Protein AF-A0A8J8GRK1-F1 (afdb_monomer_lite)

Structure (mmCIF, N/CA/C/O backbone):
data_AF-A0A8J8GRK1-F1
#
_entry.id   AF-A0A8J8GRK1-F1
#
loop_
_atom_site.group_PDB
_atom_site.id
_atom_site.type_symbol
_atom_site.label_atom_id
_atom_site.label_alt_id
_atom_site.label_comp_id
_atom_site.label_asym_id
_atom_site.label_entity_id
_atom_site.label_seq_id
_atom_site.pdbx_PDB_ins_code
_atom_site.Cartn_x
_atom_site.Cartn_y
_atom_site.Cartn_z
_atom_site.occupancy
_atom_site.B_iso_or_equiv
_atom_site.auth_seq_id
_atom_site.auth_comp_id
_atom_site.auth_asym_id
_atom_site.auth_atom_id
_atom_site.pdbx_PDB_model_num
ATOM 1 N N . MET A 1 1 ? 11.455 -27.369 -13.573 1.00 48.53 1 MET A N 1
ATOM 2 C CA . MET A 1 1 ? 11.575 -26.064 -12.894 1.00 48.53 1 MET A CA 1
ATOM 3 C C . MET A 1 1 ? 12.671 -25.311 -13.618 1.00 48.53 1 MET A C 1
ATOM 5 O O . MET A 1 1 ? 13.801 -25.778 -13.602 1.00 48.53 1 MET A O 1
ATOM 9 N N . VAL A 1 2 ? 12.319 -24.284 -14.388 1.00 47.84 2 VAL A N 1
ATOM 10 C CA . VAL A 1 2 ? 13.307 -23.481 -15.126 1.00 47.84 2 VAL A CA 1
ATOM 11 C C . VAL A 1 2 ? 13.969 -22.540 -14.113 1.00 47.84 2 VAL A C 1
ATOM 13 O O . VAL A 1 2 ? 13.236 -21.978 -13.295 1.00 47.84 2 VAL A O 1
ATOM 16 N N . PRO A 1 3 ? 15.305 -22.399 -14.086 1.00 53.41 3 PRO A N 1
ATOM 17 C CA . PRO A 1 3 ? 15.949 -21.415 -13.226 1.00 53.41 3 PRO A CA 1
ATOM 18 C C . PRO A 1 3 ? 15.462 -20.022 -13.625 1.00 53.41 3 PRO A C 1
ATOM 20 O O . PRO A 1 3 ? 15.383 -19.726 -14.815 1.00 53.41 3 PRO A O 1
ATOM 23 N N . ALA A 1 4 ? 15.126 -19.178 -12.650 1.00 58.03 4 ALA A N 1
ATOM 24 C CA . ALA A 1 4 ? 14.898 -17.768 -12.924 1.00 58.03 4 ALA A CA 1
ATOM 25 C C . ALA A 1 4 ? 16.217 -17.181 -13.445 1.00 58.03 4 ALA A C 1
ATOM 27 O O . ALA A 1 4 ? 17.203 -17.110 -12.709 1.00 58.03 4 ALA A O 1
ATOM 28 N N . GLU A 1 5 ? 16.263 -16.835 -14.729 1.00 58.47 5 GLU A N 1
ATOM 29 C CA . GLU A 1 5 ? 17.398 -16.130 -15.310 1.00 58.47 5 GLU A CA 1
ATOM 30 C C . GLU A 1 5 ? 17.447 -14.740 -14.673 1.00 58.47 5 GLU A C 1
ATOM 32 O O . GLU A 1 5 ? 16.639 -13.863 -14.973 1.00 58.47 5 GLU A O 1
ATOM 37 N N . SER A 1 6 ? 18.364 -14.558 -13.723 1.00 54.56 6 SER A N 1
ATOM 38 C CA . SER A 1 6 ? 18.633 -13.255 -13.127 1.00 54.56 6 SER A CA 1
ATOM 39 C C . SER A 1 6 ? 19.298 -12.396 -14.199 1.00 54.56 6 SER A C 1
ATOM 41 O O . SER A 1 6 ? 20.491 -12.544 -14.456 1.00 54.56 6 SER A O 1
ATOM 43 N N . ASN A 1 7 ? 18.516 -11.571 -14.896 1.00 57.88 7 ASN A N 1
ATOM 44 C CA . ASN A 1 7 ? 19.035 -10.614 -15.864 1.00 57.88 7 ASN A CA 1
ATOM 45 C C . ASN A 1 7 ? 19.707 -9.465 -15.085 1.00 57.88 7 ASN A C 1
ATOM 47 O O . ASN A 1 7 ? 18.993 -8.637 -14.520 1.00 57.88 7 ASN A O 1
ATOM 51 N N . PRO A 1 8 ? 21.048 -9.365 -15.031 1.00 56.66 8 PRO A N 1
ATOM 52 C CA . PRO A 1 8 ? 21.733 -8.393 -14.182 1.00 56.66 8 PRO A CA 1
ATOM 53 C C . PRO A 1 8 ? 21.812 -6.989 -14.815 1.00 56.66 8 PRO A C 1
ATOM 55 O O . PRO A 1 8 ? 22.643 -6.183 -14.408 1.00 56.66 8 PRO A O 1
ATOM 58 N N . SER A 1 9 ? 20.992 -6.684 -15.829 1.00 55.50 9 SER A N 1
ATOM 59 C CA . SER A 1 9 ? 21.271 -5.579 -16.767 1.00 55.50 9 SER A CA 1
ATOM 60 C C . SER A 1 9 ? 20.281 -4.414 -16.744 1.00 55.50 9 SER A C 1
ATOM 62 O O . SER A 1 9 ? 20.447 -3.472 -17.513 1.00 55.50 9 SER A O 1
ATOM 64 N N . ALA A 1 10 ? 19.271 -4.438 -15.881 1.00 59.78 10 ALA A N 1
ATOM 65 C CA . ALA A 1 10 ? 18.448 -3.265 -15.627 1.00 59.78 10 ALA A CA 1
ATOM 66 C C . ALA A 1 10 ? 18.393 -3.061 -14.117 1.00 59.78 10 ALA A C 1
ATOM 68 O O . ALA A 1 10 ? 17.802 -3.869 -13.405 1.00 59.78 10 ALA A O 1
ATOM 69 N N . GLU A 1 11 ? 19.037 -2.006 -13.618 1.00 69.06 11 GLU A N 1
ATOM 70 C CA . GLU A 1 11 ? 18.728 -1.491 -12.287 1.00 69.06 11 GLU A CA 1
ATOM 71 C C . GLU A 1 11 ? 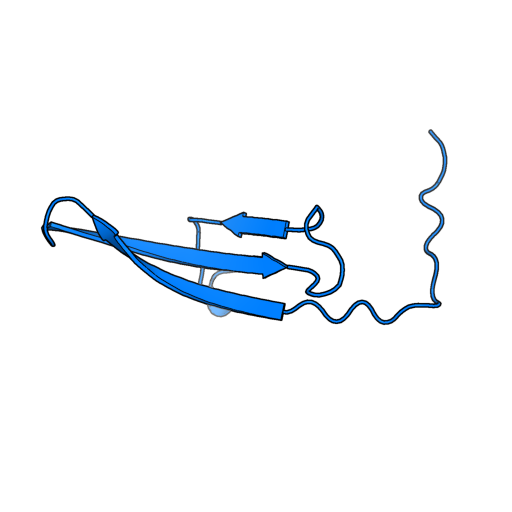17.259 -1.060 -12.301 1.00 69.06 11 GLU A C 1
ATOM 73 O O . GLU A 1 11 ? 16.931 0.059 -12.698 1.00 69.06 11 GLU A O 1
ATOM 78 N N . VAL A 1 12 ? 16.358 -1.972 -11.935 1.00 73.56 12 VAL A N 1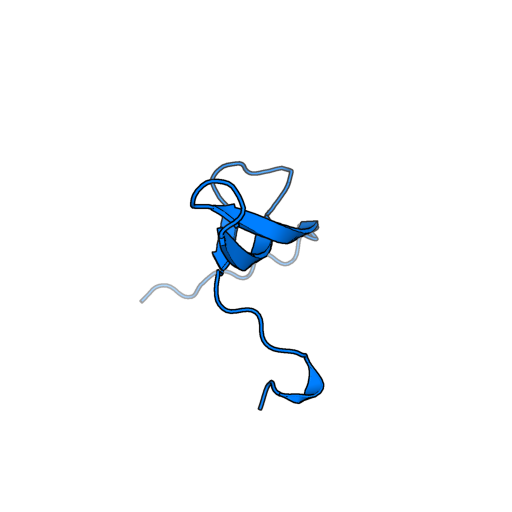
ATOM 79 C CA . VAL A 1 12 ? 14.946 -1.644 -11.763 1.00 73.56 12 VAL A CA 1
ATOM 80 C C . VAL A 1 12 ? 14.864 -0.743 -10.542 1.00 73.56 12 VAL A C 1
ATOM 82 O O . VAL A 1 12 ? 15.077 -1.173 -9.405 1.00 73.56 12 VAL A O 1
ATOM 85 N N . ARG A 1 13 ? 14.624 0.544 -10.789 1.00 84.56 13 ARG A N 1
ATOM 86 C CA . ARG A 1 13 ? 14.414 1.524 -9.729 1.00 84.56 13 ARG A CA 1
ATOM 87 C C . ARG A 1 13 ? 12.985 1.388 -9.243 1.00 84.56 13 ARG A C 1
ATOM 89 O O . ARG A 1 13 ? 12.069 1.927 -9.850 1.00 84.56 13 ARG A O 1
ATOM 96 N N . LEU A 1 14 ? 12.830 0.663 -8.144 1.00 88.50 14 LEU A N 1
ATOM 97 C CA . LEU A 1 14 ? 11.561 0.589 -7.441 1.00 88.50 14 LEU A CA 1
ATOM 98 C C . LEU A 1 14 ? 11.294 1.911 -6.719 1.00 88.50 14 LEU A C 1
ATOM 100 O O . LEU A 1 14 ? 12.163 2.440 -6.021 1.00 88.50 14 LEU A O 1
ATOM 104 N N . GLU A 1 15 ? 10.081 2.422 -6.870 1.00 90.75 15 GLU A N 1
ATOM 105 C CA . GLU A 1 15 ? 9.563 3.518 -6.066 1.00 90.75 15 GLU A CA 1
ATOM 106 C C . GLU A 1 15 ? 8.781 2.953 -4.882 1.00 90.75 15 GLU A C 1
ATOM 108 O O . GLU A 1 15 ? 8.058 1.967 -5.008 1.00 90.75 15 GLU A O 1
ATOM 113 N N . SER A 1 16 ? 8.910 3.590 -3.717 1.00 90.31 16 SER A N 1
ATOM 114 C CA . SER A 1 16 ? 8.127 3.242 -2.532 1.00 90.31 16 SER A CA 1
ATOM 115 C C . SER A 1 16 ? 7.328 4.440 -2.040 1.00 90.31 16 SER A C 1
ATOM 117 O O . SER A 1 16 ? 7.888 5.532 -1.900 1.00 90.31 16 SER A O 1
ATOM 119 N N . ARG A 1 17 ? 6.050 4.240 -1.708 1.00 90.62 17 ARG A N 1
ATOM 120 C CA . ARG A 1 17 ? 5.182 5.281 -1.134 1.00 90.62 17 ARG A CA 1
ATOM 121 C C . ARG A 1 17 ? 4.402 4.735 0.049 1.00 90.62 17 ARG A C 1
ATOM 123 O O . ARG A 1 17 ? 3.780 3.680 -0.048 1.00 90.62 17 ARG A O 1
ATOM 130 N N . SER A 1 18 ? 4.419 5.466 1.158 1.00 90.31 18 SER A N 1
ATOM 131 C CA . SER A 1 18 ? 3.595 5.168 2.324 1.00 90.31 18 SER A CA 1
ATOM 132 C C . SER A 1 18 ? 2.317 5.999 2.304 1.00 90.31 18 SER A C 1
ATOM 134 O O . SER A 1 18 ? 2.317 7.184 1.968 1.00 90.31 18 SER A O 1
ATOM 136 N N . TYR A 1 19 ? 1.218 5.366 2.690 1.00 89.00 19 TYR A N 1
ATOM 137 C CA . TYR A 1 19 ? -0.099 5.973 2.762 1.00 89.00 19 TYR A CA 1
ATOM 138 C C . TYR A 1 19 ? -0.642 5.849 4.178 1.00 89.00 19 TYR A C 1
ATOM 140 O O . TYR A 1 19 ? -0.461 4.829 4.844 1.00 89.00 19 TYR A O 1
ATOM 148 N N . ARG A 1 20 ? -1.359 6.883 4.612 1.00 92.38 20 ARG A N 1
ATOM 149 C CA . ARG A 1 20 ? -2.323 6.791 5.705 1.00 92.38 20 ARG A CA 1
ATOM 150 C C . ARG A 1 20 ? -3.702 6.887 5.076 1.00 92.38 20 ARG A C 1
ATOM 152 O O . ARG A 1 20 ? -4.055 7.934 4.538 1.00 92.38 20 ARG A O 1
ATOM 159 N N . ILE A 1 21 ? -4.442 5.792 5.115 1.00 90.50 21 ILE A N 1
ATOM 160 C CA . ILE A 1 21 ? -5.760 5.686 4.502 1.00 90.50 21 ILE A CA 1
ATOM 161 C C . ILE A 1 21 ? -6.781 5.818 5.616 1.00 90.50 21 ILE A C 1
ATOM 163 O O . ILE A 1 21 ? -6.713 5.098 6.609 1.00 90.50 21 ILE A O 1
ATOM 167 N N . THR A 1 22 ? -7.702 6.757 5.445 1.00 94.12 22 THR A N 1
ATOM 168 C CA . THR A 1 22 ? -8.796 6.992 6.379 1.00 94.12 22 THR A CA 1
ATOM 169 C C . THR A 1 22 ? -10.097 6.571 5.717 1.00 94.12 22 THR A C 1
ATOM 171 O O . THR A 1 22 ? -10.416 7.046 4.627 1.00 94.12 22 THR A O 1
ATOM 174 N N . VAL A 1 23 ? -10.839 5.689 6.375 1.00 91.62 23 VAL A N 1
ATOM 175 C CA . VAL A 1 23 ? -12.121 5.154 5.903 1.00 91.62 23 VAL A CA 1
ATOM 176 C C . VAL A 1 23 ? -13.226 5.486 6.908 1.00 91.62 23 VAL A C 1
ATOM 178 O O . VAL A 1 23 ? -12.981 6.158 7.915 1.00 91.62 23 VAL A O 1
ATOM 181 N N . ASP A 1 24 ? -14.459 5.083 6.604 1.00 94.81 24 ASP A N 1
ATOM 182 C CA . ASP A 1 24 ? -15.621 5.260 7.480 1.00 94.81 24 ASP A CA 1
ATOM 183 C C . ASP A 1 24 ? -15.828 6.703 7.962 1.00 94.81 24 ASP A C 1
ATOM 185 O O . ASP A 1 24 ? -16.015 6.959 9.152 1.00 94.81 24 ASP A O 1
ATOM 189 N N . ASP A 1 25 ? -15.771 7.661 7.030 1.00 92.50 25 ASP A N 1
ATOM 190 C CA . ASP A 1 25 ? -15.975 9.093 7.305 1.00 92.50 25 ASP A CA 1
ATOM 191 C C . ASP A 1 25 ? -15.046 9.635 8.411 1.00 92.50 25 ASP A C 1
ATOM 193 O O . ASP A 1 25 ? -15.430 10.434 9.262 1.00 92.50 25 ASP A O 1
ATOM 197 N N . GLY A 1 26 ? -13.802 9.147 8.447 1.00 91.38 26 GLY A N 1
ATOM 198 C CA . GLY A 1 26 ? -12.819 9.588 9.435 1.00 91.38 26 GLY A CA 1
ATOM 199 C C . GLY A 1 26 ? -12.661 8.677 10.649 1.00 91.38 26 GLY A C 1
ATOM 200 O O . GLY A 1 26 ? -11.789 8.943 11.476 1.00 91.38 26 GLY A O 1
ATOM 201 N N . ARG A 1 27 ? -13.488 7.635 10.792 1.00 93.38 27 ARG A N 1
ATOM 202 C CA . ARG A 1 27 ? -13.536 6.814 12.015 1.00 93.38 27 ARG A CA 1
ATOM 203 C C . ARG A 1 27 ? -12.397 5.818 12.131 1.00 93.38 27 ARG A C 1
ATOM 205 O O . ARG A 1 27 ? -11.962 5.539 13.245 1.00 93.38 27 ARG A O 1
ATOM 212 N N . GLU A 1 28 ? -11.917 5.303 11.008 1.00 94.25 28 GLU A N 1
ATOM 213 C CA . GLU A 1 28 ? -10.856 4.305 10.984 1.00 94.25 28 GLU A CA 1
ATOM 214 C C . GLU A 1 28 ? -9.696 4.783 10.111 1.00 94.25 28 GLU A C 1
ATOM 216 O O . GLU A 1 28 ? -9.882 5.448 9.091 1.00 94.25 28 GLU A O 1
ATOM 221 N N . SER A 1 29 ? -8.469 4.486 10.537 1.00 91.31 29 SER A N 1
ATOM 222 C CA . SER A 1 29 ? -7.265 4.752 9.757 1.00 91.31 29 SER A CA 1
ATOM 223 C C . SER A 1 29 ? -6.322 3.564 9.813 1.00 91.31 29 SER A C 1
ATOM 225 O O . SER A 1 29 ? -6.072 3.032 10.893 1.00 91.31 29 SER A O 1
ATOM 227 N N . PHE A 1 30 ? -5.722 3.232 8.677 1.00 89.50 30 PHE A N 1
ATOM 228 C CA . PHE A 1 30 ? -4.646 2.253 8.586 1.00 89.50 30 PHE A CA 1
ATOM 229 C C . PHE A 1 30 ? -3.514 2.774 7.699 1.00 89.50 30 PHE A C 1
ATOM 231 O O . PHE A 1 30 ? -3.652 3.773 6.985 1.00 89.50 30 PHE A O 1
ATOM 238 N N . PHE A 1 31 ? -2.361 2.120 7.793 1.00 89.94 31 PHE A N 1
ATOM 239 C CA . PHE A 1 31 ? -1.190 2.445 6.992 1.00 89.94 31 PHE A CA 1
ATOM 240 C C . PHE A 1 31 ? -1.031 1.424 5.877 1.00 89.94 31 PHE A C 1
ATOM 242 O O . PHE A 1 31 ? -1.276 0.242 6.087 1.00 89.94 31 PHE A O 1
ATOM 249 N N . ALA A 1 32 ? -0.597 1.879 4.709 1.00 89.56 32 ALA A N 1
ATOM 250 C CA . ALA A 1 32 ? -0.251 0.999 3.604 1.00 89.56 32 ALA A CA 1
ATOM 251 C C . ALA A 1 32 ? 1.087 1.410 2.990 1.00 89.56 32 ALA A C 1
ATOM 253 O O . ALA A 1 32 ? 1.460 2.585 3.016 1.00 89.56 32 ALA A O 1
ATOM 254 N N . LEU A 1 33 ? 1.801 0.443 2.425 1.00 90.06 33 LEU A N 1
ATOM 255 C CA . LEU A 1 33 ? 3.034 0.645 1.671 1.00 90.06 33 LEU A CA 1
ATOM 256 C C . LEU A 1 33 ? 2.825 0.146 0.238 1.00 90.06 33 LEU A C 1
ATOM 258 O O . LEU A 1 33 ? 2.455 -1.011 0.050 1.00 90.06 33 LEU A O 1
ATOM 262 N N . SER A 1 34 ? 3.070 1.013 -0.747 1.00 89.06 34 SER A N 1
ATOM 263 C CA . SER A 1 34 ? 3.237 0.627 -2.154 1.00 89.06 34 SER A CA 1
ATOM 264 C C . SER A 1 34 ? 4.720 0.508 -2.471 1.00 89.06 34 SER A C 1
ATOM 266 O O . SER A 1 34 ? 5.506 1.370 -2.060 1.00 89.06 34 SER A O 1
ATO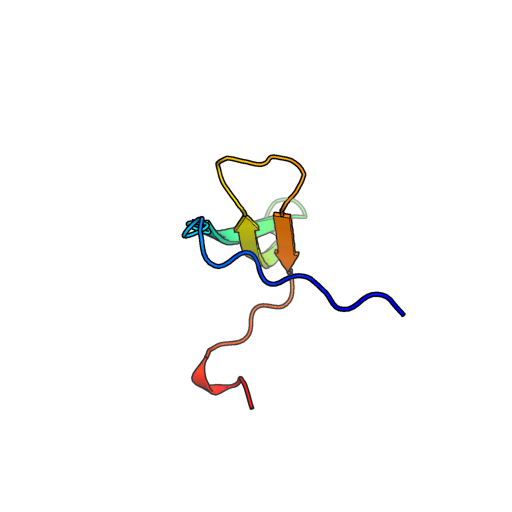M 268 N N . ILE A 1 35 ? 5.080 -0.540 -3.206 1.00 90.94 35 ILE A N 1
ATOM 269 C CA . ILE A 1 35 ? 6.361 -0.691 -3.893 1.00 90.94 35 ILE A CA 1
ATOM 270 C C . ILE A 1 35 ? 6.039 -1.028 -5.349 1.00 90.94 35 ILE A C 1
ATOM 272 O O . ILE A 1 35 ? 5.357 -2.019 -5.614 1.00 90.94 35 ILE A O 1
ATOM 276 N N . GLU A 1 36 ? 6.515 -0.214 -6.282 1.00 90.94 36 GLU A N 1
ATOM 277 C CA . GLU A 1 36 ? 6.171 -0.314 -7.703 1.00 90.94 36 GLU A CA 1
ATOM 278 C C . GLU A 1 36 ? 7.387 -0.058 -8.595 1.00 90.94 36 GLU A C 1
ATOM 280 O O . GLU A 1 36 ? 8.308 0.671 -8.222 1.00 90.94 36 GLU A O 1
ATOM 285 N N . ASP A 1 37 ? 7.392 -0.656 -9.783 1.00 90.00 37 ASP A N 1
ATOM 286 C CA . ASP A 1 37 ? 8.261 -0.223 -10.876 1.00 90.00 37 ASP A CA 1
ATOM 287 C C . ASP A 1 37 ? 7.526 0.852 -11.685 1.00 90.00 37 AS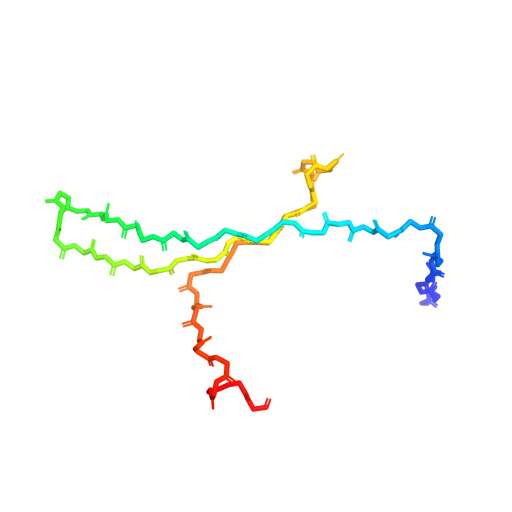P A C 1
ATOM 289 O O . ASP A 1 37 ? 6.554 0.569 -12.380 1.00 90.00 37 ASP A O 1
ATOM 293 N N . ALA A 1 38 ? 7.998 2.099 -11.628 1.00 84.25 38 ALA A N 1
ATOM 294 C CA . ALA A 1 38 ? 7.366 3.211 -12.340 1.00 84.25 38 ALA A CA 1
ATOM 295 C C . ALA A 1 38 ? 7.353 3.033 -13.873 1.00 84.25 38 ALA A C 1
ATOM 2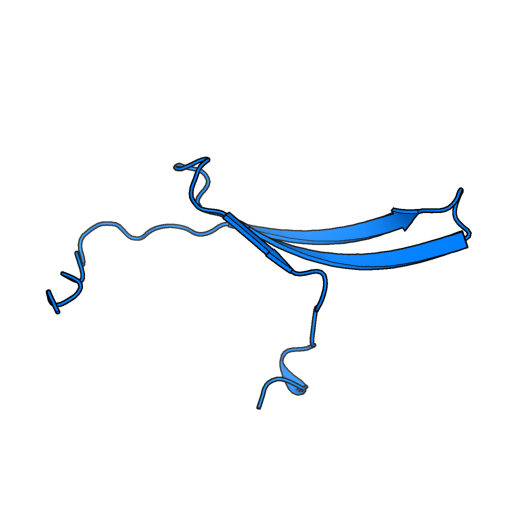97 O O . ALA A 1 38 ? 6.585 3.703 -14.564 1.00 84.25 38 ALA A O 1
ATOM 298 N N . ALA A 1 39 ? 8.203 2.154 -14.417 1.00 87.25 39 ALA A N 1
ATOM 299 C CA . ALA A 1 39 ? 8.234 1.835 -15.840 1.00 87.25 39 ALA A CA 1
ATOM 300 C C . ALA A 1 39 ? 7.310 0.665 -16.225 1.00 87.25 39 ALA A C 1
ATOM 302 O O . ALA A 1 39 ? 7.164 0.388 -17.418 1.00 87.25 39 ALA A O 1
ATOM 303 N N . ASN A 1 40 ? 6.698 -0.021 -15.254 1.00 83.31 40 ASN A N 1
ATOM 304 C CA . ASN A 1 40 ? 5.881 -1.208 -15.480 1.00 83.31 40 ASN A CA 1
ATOM 305 C C . ASN A 1 40 ? 4.632 -1.218 -14.583 1.00 83.31 40 ASN A C 1
ATOM 307 O O . ASN A 1 40 ? 4.684 -1.576 -13.408 1.00 83.31 40 ASN A O 1
ATOM 311 N N . GLU A 1 41 ? 3.486 -0.892 -15.179 1.00 83.50 41 GLU A N 1
ATOM 312 C CA . GLU A 1 41 ? 2.191 -0.824 -14.489 1.00 83.50 41 GLU A CA 1
ATOM 313 C C . GLU A 1 41 ? 1.687 -2.171 -13.946 1.00 83.50 41 GLU A C 1
ATOM 315 O O . GLU A 1 41 ? 0.879 -2.190 -13.019 1.00 83.50 41 GLU A O 1
ATOM 320 N N . ASP A 1 42 ? 2.195 -3.293 -14.462 1.00 85.69 42 ASP A N 1
ATOM 321 C CA . ASP A 1 42 ? 1.828 -4.637 -14.007 1.00 85.69 42 ASP A CA 1
ATOM 322 C C . ASP A 1 42 ? 2.707 -5.131 -12.840 1.00 85.69 42 ASP A C 1
ATOM 324 O O . ASP A 1 42 ? 2.454 -6.196 -12.271 1.00 85.69 42 ASP A O 1
ATOM 328 N N . ALA A 1 43 ? 3.746 -4.377 -12.461 1.00 82.12 43 ALA A N 1
ATOM 329 C CA . ALA A 1 43 ? 4.709 -4.748 -11.427 1.00 82.12 43 ALA A CA 1
ATOM 330 C C . ALA A 1 43 ? 4.552 -3.884 -10.163 1.00 82.12 43 ALA A C 1
ATOM 332 O O . ALA A 1 43 ? 5.337 -2.968 -9.908 1.00 82.12 43 ALA A O 1
ATOM 333 N N . TRP A 1 44 ? 3.553 -4.211 -9.338 1.00 81.31 44 TRP A N 1
ATOM 334 C CA . TRP A 1 44 ? 3.280 -3.519 -8.074 1.00 81.31 44 TRP A CA 1
ATOM 335 C C . TRP A 1 44 ? 2.973 -4.480 -6.916 1.00 81.31 44 TRP A C 1
ATOM 337 O O . TRP A 1 44 ? 2.440 -5.576 -7.100 1.00 81.31 44 TRP A O 1
ATOM 347 N N . LEU A 1 45 ? 3.303 -4.046 -5.697 1.00 83.62 45 LEU A N 1
ATOM 348 C CA . LEU A 1 45 ? 2.952 -4.694 -4.435 1.00 83.62 45 LEU A CA 1
ATOM 349 C C . LEU A 1 45 ? 2.377 -3.643 -3.481 1.00 83.62 45 LEU A C 1
ATOM 351 O O . LEU A 1 45 ? 3.056 -2.673 -3.148 1.00 83.62 45 LEU A O 1
ATOM 355 N N . MET A 1 46 ? 1.157 -3.867 -2.989 1.00 83.44 46 MET A N 1
ATOM 356 C CA . MET A 1 46 ? 0.542 -3.040 -1.948 1.00 83.44 46 MET A CA 1
ATOM 357 C C . MET A 1 46 ? 0.304 -3.880 -0.690 1.00 83.44 46 MET A C 1
ATOM 359 O O . MET A 1 46 ? -0.373 -4.903 -0.752 1.00 83.44 46 MET A O 1
ATOM 363 N N . SER A 1 47 ? 0.865 -3.451 0.443 1.00 79.12 47 SER A N 1
ATOM 364 C CA . SER A 1 47 ? 0.705 -4.107 1.748 1.00 79.12 47 SER A CA 1
ATOM 365 C C . SER A 1 47 ? 0.013 -3.168 2.730 1.00 79.12 47 SER A C 1
ATOM 367 O O . SER A 1 47 ? 0.479 -2.049 2.943 1.00 79.12 47 SER A O 1
ATOM 369 N N . ASP A 1 48 ? -1.069 -3.629 3.353 1.00 76.12 48 ASP A N 1
ATOM 370 C CA . ASP A 1 48 ? -1.727 -2.992 4.505 1.00 76.12 48 ASP A CA 1
ATOM 371 C C . ASP A 1 48 ? -1.038 -3.339 5.840 1.00 76.12 48 ASP A C 1
ATOM 373 O O . ASP A 1 48 ? -1.281 -2.727 6.878 1.00 76.12 48 ASP A O 1
ATOM 377 N N . THR A 1 49 ? -0.122 -4.306 5.805 1.00 74.94 49 THR A N 1
ATOM 378 C CA . THR A 1 49 ? 0.722 -4.684 6.929 1.00 74.94 49 THR A CA 1
ATOM 379 C C . THR A 1 49 ? 2.048 -3.942 6.805 1.00 74.94 49 THR A C 1
ATOM 381 O O . THR A 1 49 ? 2.931 -4.329 6.036 1.00 74.94 49 THR A O 1
ATOM 384 N N . VAL A 1 50 ? 2.183 -2.849 7.556 1.00 67.94 50 VAL A N 1
ATOM 385 C CA . VAL A 1 50 ? 3.420 -2.066 7.661 1.00 67.94 50 VAL A CA 1
ATOM 386 C C . VAL A 1 50 ? 4.039 -2.325 9.030 1.00 67.94 50 VAL A C 1
ATOM 388 O O . VAL A 1 50 ? 3.468 -1.955 10.054 1.00 67.94 50 VAL A O 1
ATOM 391 N N . VAL A 1 51 ? 5.214 -2.953 9.059 1.00 69.12 51 VAL A N 1
ATOM 392 C CA . VAL A 1 51 ? 5.995 -3.147 10.289 1.00 69.12 51 VAL A CA 1
ATOM 393 C C . VAL A 1 51 ? 7.223 -2.246 10.264 1.00 69.12 51 VAL A C 1
ATOM 395 O O . VAL A 1 51 ? 7.855 -2.069 9.222 1.00 69.12 51 VAL A O 1
ATOM 398 N N . ALA A 1 52 ? 7.558 -1.646 11.406 1.00 71.62 52 ALA A N 1
ATOM 399 C CA . ALA A 1 52 ? 8.790 -0.873 11.519 1.00 71.62 52 ALA A CA 1
ATOM 400 C C . ALA A 1 52 ? 10.009 -1.785 11.296 1.00 71.62 52 ALA A C 1
ATOM 402 O O . ALA A 1 52 ? 9.980 -2.952 11.686 1.00 71.62 52 ALA A O 1
ATOM 403 N N . LEU A 1 53 ? 11.084 -1.244 10.710 1.00 69.75 53 LEU A N 1
ATOM 404 C CA . LEU A 1 53 ? 12.314 -1.996 10.412 1.00 69.75 53 LEU A CA 1
ATOM 405 C C . LEU A 1 53 ? 12.890 -2.701 11.647 1.00 69.75 53 LEU A C 1
ATOM 407 O O . LEU A 1 53 ? 13.355 -3.828 11.552 1.00 69.75 53 LEU A O 1
ATOM 411 N N . GLU A 1 54 ? 12.800 -2.067 12.816 1.00 78.00 54 GLU A N 1
ATOM 412 C CA . GLU A 1 54 ? 13.222 -2.637 14.104 1.00 78.00 54 GLU A CA 1
ATOM 413 C C . GLU A 1 54 ? 12.438 -3.894 14.528 1.00 78.00 54 GLU A C 1
ATOM 415 O O . GLU A 1 54 ? 12.905 -4.651 15.374 1.00 78.00 54 GLU A O 1
ATOM 420 N N . ASN A 1 55 ? 11.265 -4.131 13.934 1.00 70.12 55 ASN A N 1
ATOM 421 C CA . ASN A 1 55 ? 10.394 -5.275 14.205 1.00 70.12 55 ASN A CA 1
ATOM 422 C C . ASN A 1 55 ? 10.452 -6.349 13.102 1.00 70.12 55 ASN A C 1
ATOM 424 O O . ASN A 1 55 ? 9.760 -7.363 13.204 1.00 70.12 55 ASN A O 1
ATOM 428 N N . MET A 1 56 ? 11.254 -6.150 12.050 1.00 74.12 56 MET A N 1
ATOM 429 C CA . MET A 1 56 ? 11.512 -7.171 11.034 1.00 74.12 56 MET A CA 1
ATOM 430 C C . MET A 1 56 ? 12.621 -8.107 11.542 1.00 74.12 56 MET A C 1
ATOM 432 O O . MET A 1 56 ? 13.741 -7.661 11.781 1.00 74.12 56 MET A O 1
ATOM 436 N N . ARG A 1 57 ? 12.291 -9.388 11.759 1.00 64.12 57 ARG A N 1
ATOM 437 C CA . ARG A 1 57 ? 13.217 -10.424 12.252 1.00 64.12 57 ARG A CA 1
ATOM 438 C C . ARG A 1 57 ? 13.930 -11.151 11.118 1.00 64.12 57 ARG A C 1
ATOM 440 O O . ARG A 1 57 ? 13.244 -11.472 10.125 1.00 64.12 57 ARG A O 1
#

Secondary structure (DSSP, 8-state):
-------TT----EEEEEEEEEEGGGTEEEEEEEEEETTEEEEEEEES----GGG--

Organism: NCBI:txid2741724

pLDDT: mean 79.18, std 13.6, range [47.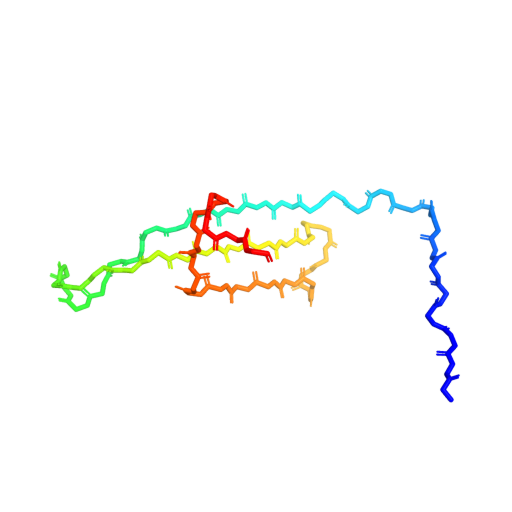84, 94.81]

Sequence (57 aa):
MVPAESNPSAEVRLESRSYRITVDDGRESFFALSIEDAANEDAWLMSDTVVALENMR

Radius of gyration: 15.94 Å; chains: 1; bounding box: 38×36×31 Å

Foldseek 3Di:
DDPDPPPVPDPQDKDKDKDWDADDVRPDTFIKMKIARPVDPVGIDIDSDDDDPVPDD